Protein AF-A0A0Q6Z2L7-F1 (afdb_monomer_lite)

Structure (mmCIF, N/CA/C/O backbone):
data_AF-A0A0Q6Z2L7-F1
#
_entry.id   AF-A0A0Q6Z2L7-F1
#
loop_
_atom_site.group_PDB
_atom_site.id
_atom_site.type_symbol
_atom_site.label_atom_id
_atom_site.label_alt_id
_atom_site.label_comp_id
_atom_site.label_asym_id
_atom_site.label_entity_id
_atom_site.label_seq_id
_atom_site.pdbx_PDB_ins_code
_atom_site.Cartn_x
_atom_site.Cartn_y
_atom_site.Cartn_z
_atom_site.occupancy
_atom_site.B_iso_or_equiv
_atom_site.auth_seq_id
_atom_site.auth_comp_id
_atom_site.auth_asym_id
_atom_site.auth_atom_id
_atom_site.pdbx_PDB_model_num
ATOM 1 N N . MET A 1 1 ? 16.752 -4.551 -0.375 1.00 86.94 1 MET A N 1
ATOM 2 C CA . MET A 1 1 ? 16.076 -5.841 -0.628 1.00 86.94 1 MET A CA 1
ATOM 3 C C . MET A 1 1 ? 15.454 -5.808 -2.014 1.00 86.94 1 MET A C 1
ATOM 5 O O . MET A 1 1 ? 15.343 -4.716 -2.557 1.00 86.94 1 MET A O 1
ATOM 9 N N . ASP A 1 2 ? 15.102 -6.958 -2.577 1.00 95.69 2 ASP A N 1
ATOM 10 C CA . ASP A 1 2 ? 14.273 -7.045 -3.783 1.00 95.69 2 ASP A CA 1
ATOM 11 C C . ASP A 1 2 ? 12.823 -7.273 -3.343 1.00 95.69 2 ASP A C 1
ATOM 13 O O . ASP A 1 2 ? 12.557 -8.206 -2.589 1.00 95.69 2 ASP A O 1
ATOM 17 N N . LEU A 1 3 ? 11.911 -6.383 -3.728 1.00 96.69 3 LEU A N 1
ATOM 18 C CA . LEU A 1 3 ? 10.509 -6.441 -3.317 1.00 96.69 3 LEU A CA 1
ATOM 19 C C . LEU A 1 3 ? 9.698 -7.448 -4.139 1.00 96.69 3 LEU A C 1
ATOM 21 O O . LEU A 1 3 ? 8.645 -7.887 -3.684 1.00 96.69 3 LEU A O 1
ATOM 25 N N . ARG A 1 4 ? 10.194 -7.871 -5.308 1.00 94.50 4 ARG A N 1
ATOM 26 C CA . ARG A 1 4 ? 9.514 -8.852 -6.174 1.00 94.50 4 ARG A CA 1
ATOM 27 C C . ARG A 1 4 ? 9.556 -10.264 -5.615 1.00 94.50 4 ARG A C 1
ATOM 29 O O . ARG A 1 4 ? 8.738 -11.097 -5.986 1.00 94.50 4 ARG A O 1
ATOM 36 N N . THR A 1 5 ? 10.516 -10.537 -4.738 1.00 96.19 5 THR A N 1
ATOM 37 C CA . THR A 1 5 ? 10.700 -11.855 -4.121 1.00 96.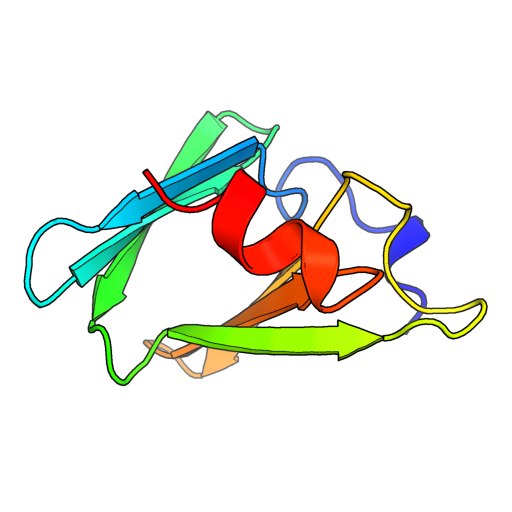19 5 THR A CA 1
ATOM 38 C C . THR A 1 5 ? 9.878 -12.025 -2.846 1.00 96.19 5 THR A C 1
ATOM 40 O O . THR A 1 5 ? 9.872 -13.109 -2.262 1.00 96.19 5 THR A O 1
ATOM 43 N N . LEU A 1 6 ? 9.173 -10.977 -2.403 1.00 96.69 6 LEU A N 1
ATOM 44 C CA . LEU A 1 6 ? 8.325 -11.040 -1.223 1.00 96.69 6 LEU A CA 1
ATOM 45 C C . LEU A 1 6 ? 7.074 -11.878 -1.491 1.00 96.69 6 LEU A C 1
ATOM 47 O O . LEU A 1 6 ? 6.355 -11.679 -2.471 1.00 96.69 6 LEU A O 1
ATOM 51 N N . GLY A 1 7 ? 6.831 -12.825 -0.586 1.00 96.38 7 GLY A N 1
ATOM 52 C CA . GLY A 1 7 ? 5.728 -13.772 -0.683 1.00 96.38 7 GLY A CA 1
ATOM 53 C C . GLY A 1 7 ? 4.353 -13.187 -0.321 1.00 96.38 7 GLY A C 1
ATOM 54 O O . GLY A 1 7 ? 4.234 -12.003 0.010 1.00 96.38 7 GLY A O 1
ATOM 55 N N . PRO A 1 8 ? 3.308 -14.036 -0.319 1.00 97.69 8 PRO A N 1
ATOM 56 C CA . PRO A 1 8 ? 1.909 -13.623 -0.160 1.00 97.69 8 PRO A CA 1
ATOM 57 C C . PRO A 1 8 ? 1.584 -12.832 1.116 1.00 97.69 8 PRO A C 1
ATOM 59 O O . PRO A 1 8 ? 0.637 -12.054 1.128 1.00 97.69 8 PRO A O 1
ATOM 62 N N . GLU A 1 9 ? 2.375 -12.987 2.181 1.00 97.31 9 GLU A N 1
ATOM 63 C CA . GLU A 1 9 ? 2.233 -12.224 3.433 1.00 97.31 9 GLU A CA 1
ATOM 64 C C . GLU A 1 9 ? 2.496 -10.721 3.282 1.00 97.31 9 GLU A C 1
ATOM 66 O O . GLU A 1 9 ? 2.091 -9.931 4.132 1.00 97.31 9 GLU A O 1
ATOM 71 N N . HIS A 1 10 ? 3.190 -10.320 2.219 1.00 98.12 10 HIS A N 1
ATOM 72 C CA . HIS A 1 10 ? 3.501 -8.923 1.938 1.00 98.12 10 HIS A CA 1
ATOM 73 C C . HIS A 1 10 ? 2.673 -8.370 0.785 1.00 98.12 10 HIS A C 1
ATOM 75 O O . HIS A 1 10 ? 2.396 -7.178 0.765 1.00 98.12 10 HIS A O 1
ATOM 81 N N . GLN A 1 11 ? 2.293 -9.200 -0.182 1.00 98.25 11 GLN A N 1
ATOM 82 C CA . GLN A 1 11 ? 1.574 -8.749 -1.372 1.00 98.25 11 GLN A CA 1
ATOM 83 C C . GLN A 1 11 ? 0.178 -8.264 -0.983 1.00 98.25 11 GLN A C 1
ATOM 85 O O . GLN A 1 11 ? -0.592 -9.020 -0.401 1.00 98.25 11 GLN A O 1
ATOM 90 N N . VAL A 1 12 ? -0.142 -7.009 -1.275 1.00 98.38 12 VAL A N 1
ATOM 91 C CA . VAL A 1 12 ? -1.417 -6.375 -0.930 1.00 98.38 12 VAL A CA 1
ATOM 92 C C . VAL A 1 12 ? -2.424 -6.631 -2.043 1.00 98.38 12 VAL A C 1
ATOM 94 O O . VAL A 1 12 ? -2.135 -6.382 -3.210 1.00 98.38 12 VAL A O 1
ATOM 97 N N . VAL A 1 13 ? -3.617 -7.100 -1.674 1.00 97.50 13 VAL A N 1
ATOM 98 C CA . VAL A 1 13 ? -4.724 -7.347 -2.614 1.00 97.50 13 VAL A CA 1
ATOM 99 C C . VAL A 1 13 ? -5.809 -6.277 -2.539 1.00 97.50 13 VAL A C 1
ATOM 101 O O . VAL A 1 13 ? -6.479 -6.024 -3.534 1.00 97.50 13 VAL A O 1
ATOM 104 N N . SER A 1 14 ? -5.980 -5.623 -1.387 1.00 96.56 14 SER A N 1
ATOM 105 C CA . SER A 1 14 ? -6.933 -4.520 -1.236 1.00 96.56 14 SER A CA 1
ATOM 106 C C . SER A 1 14 ? -6.581 -3.613 -0.064 1.00 96.56 14 SER A C 1
ATOM 108 O O . SER A 1 14 ? -6.085 -4.086 0.967 1.00 96.56 14 SER A O 1
ATOM 110 N N . ILE A 1 15 ? -6.917 -2.331 -0.195 1.00 98.25 15 ILE A N 1
ATOM 111 C CA . ILE A 1 15 ? -6.855 -1.340 0.875 1.00 98.25 15 ILE A CA 1
ATOM 112 C C . ILE A 1 15 ? -8.227 -0.671 0.973 1.00 98.25 15 ILE A C 1
ATOM 114 O O . ILE A 1 15 ? -8.748 -0.176 -0.020 1.00 98.25 15 ILE A O 1
ATOM 118 N N . SER A 1 16 ? -8.817 -0.6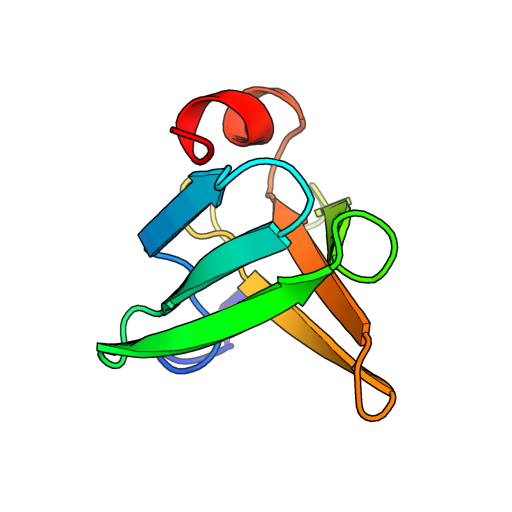54 2.165 1.00 97.81 16 SER A N 1
ATOM 119 C CA . SER A 1 16 ? -10.086 0.040 2.413 1.00 97.81 16 SER A CA 1
ATOM 120 C C . SER A 1 16 ? -9.859 1.234 3.327 1.00 97.81 16 SER A C 1
ATOM 122 O O . SER A 1 16 ? -9.241 1.073 4.385 1.00 97.81 16 SER A O 1
ATOM 124 N N . ASN A 1 17 ? -10.359 2.409 2.942 1.00 95.75 17 ASN A N 1
ATOM 125 C CA . ASN A 1 17 ? -10.421 3.571 3.826 1.00 95.75 17 ASN A CA 1
ATOM 126 C C . ASN A 1 17 ? -11.677 3.469 4.708 1.00 95.75 17 ASN A C 1
ATOM 128 O O . ASN A 1 17 ? -12.794 3.349 4.212 1.0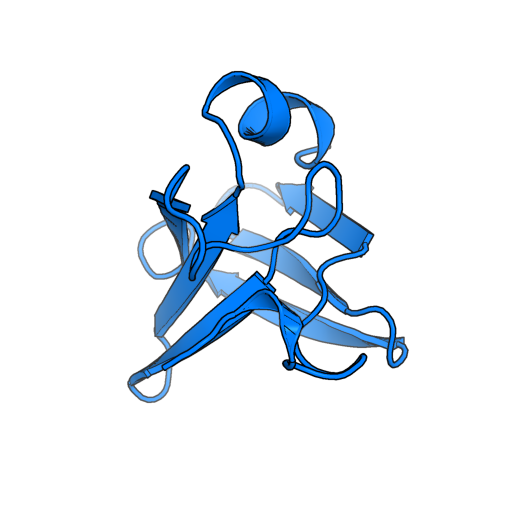0 95.75 17 ASN A O 1
ATOM 132 N N . LEU A 1 18 ? -11.487 3.497 6.027 1.00 95.00 18 LEU A N 1
ATOM 133 C CA . LEU A 1 18 ? -12.559 3.395 7.021 1.00 95.00 18 LEU A CA 1
ATOM 134 C C . LEU A 1 18 ? -12.682 4.684 7.853 1.00 95.00 18 LEU A C 1
ATOM 136 O O . LEU A 1 18 ? -13.037 4.631 9.027 1.00 95.00 18 LEU A O 1
ATOM 140 N N . GLY A 1 19 ? -12.367 5.838 7.258 1.00 93.44 19 GLY A N 1
ATOM 141 C CA . GLY A 1 19 ? -12.265 7.122 7.947 1.00 93.44 19 GLY A CA 1
ATOM 142 C C . GLY A 1 19 ? -10.824 7.410 8.359 1.00 93.44 19 GLY A C 1
ATOM 143 O O . GLY A 1 19 ? -10.013 7.785 7.522 1.00 93.44 19 GLY A O 1
ATOM 144 N N . ASP A 1 20 ? -10.504 7.214 9.637 1.00 95.31 20 ASP A N 1
ATOM 145 C CA . ASP A 1 20 ? -9.181 7.488 10.231 1.00 95.31 20 ASP A CA 1
ATOM 146 C C . ASP A 1 20 ? -8.208 6.297 10.159 1.00 95.31 20 ASP A C 1
ATOM 148 O O . ASP A 1 20 ? -7.100 6.340 10.703 1.00 95.31 20 ASP A O 1
ATOM 152 N N . THR A 1 21 ? -8.636 5.215 9.510 1.00 96.88 21 THR A N 1
ATOM 153 C CA . THR A 1 21 ? -7.944 3.931 9.495 1.00 96.88 21 THR A CA 1
ATOM 154 C C . THR A 1 21 ? -7.947 3.348 8.084 1.00 96.88 21 THR A C 1
ATOM 156 O O . THR A 1 21 ? -8.962 3.365 7.387 1.00 96.88 21 THR A O 1
ATOM 159 N N . TYR A 1 22 ? -6.826 2.753 7.684 1.00 97.81 22 TYR A N 1
ATOM 160 C CA . TYR A 1 22 ? -6.732 1.886 6.517 1.00 97.81 22 TYR A CA 1
ATOM 161 C C . TYR A 1 22 ? -6.735 0.421 6.933 1.00 97.81 22 TYR A C 1
ATOM 163 O O . TYR A 1 22 ? -5.915 -0.007 7.748 1.00 97.81 22 TYR A O 1
ATOM 171 N N . ARG A 1 23 ? -7.609 -0.372 6.313 1.00 98.00 23 ARG A N 1
ATOM 172 C CA . ARG A 1 23 ? -7.579 -1.834 6.398 1.00 98.00 23 ARG A CA 1
ATOM 173 C C . ARG A 1 23 ? -6.842 -2.392 5.188 1.00 98.00 23 ARG A C 1
ATOM 175 O O . ARG A 1 23 ? -7.293 -2.213 4.062 1.00 98.00 23 ARG A O 1
ATOM 182 N N . VAL A 1 24 ? -5.743 -3.099 5.422 1.00 98.00 24 VAL A N 1
ATOM 183 C CA . VAL A 1 24 ? -4.932 -3.753 4.390 1.00 98.00 24 VAL A CA 1
ATOM 184 C C . VAL A 1 24 ? -5.188 -5.255 4.427 1.00 98.00 24 VAL A C 1
ATOM 186 O O . VAL A 1 24 ? -5.133 -5.873 5.494 1.00 98.00 24 VAL A O 1
ATOM 189 N N . VAL A 1 25 ? -5.450 -5.842 3.260 1.00 98.19 25 VAL A N 1
ATOM 190 C CA . VAL A 1 25 ? -5.546 -7.296 3.082 1.00 98.19 25 VAL A CA 1
ATOM 191 C C . VAL A 1 25 ? -4.397 -7.764 2.205 1.00 98.19 25 VAL A C 1
ATOM 193 O O . VAL A 1 25 ? -4.130 -7.172 1.156 1.00 98.19 25 VAL A O 1
ATOM 196 N N . THR A 1 26 ? -3.715 -8.819 2.637 1.00 98.44 26 THR A N 1
ATOM 197 C CA . THR A 1 26 ? -2.617 -9.435 1.888 1.00 98.44 26 THR A CA 1
ATOM 198 C C . THR A 1 26 ? -3.091 -10.665 1.116 1.00 98.44 26 THR A C 1
ATOM 200 O O . THR A 1 26 ? -4.150 -11.230 1.397 1.00 98.44 26 THR A O 1
ATOM 203 N N . ALA A 1 27 ? -2.288 -11.126 0.159 1.00 98.12 27 ALA A N 1
ATOM 204 C CA . ALA A 1 27 ? -2.565 -12.318 -0.634 1.00 98.12 27 ALA A CA 1
ATOM 205 C C . ALA A 1 27 ? -2.568 -13.610 0.203 1.00 98.12 27 ALA A C 1
ATOM 207 O O . ALA A 1 27 ? -3.185 -14.594 -0.195 1.00 98.12 27 ALA A O 1
ATOM 208 N N . SER A 1 28 ? -1.931 -13.616 1.380 1.00 97.75 28 SER A N 1
ATOM 209 C CA . SER A 1 28 ? -2.059 -14.707 2.358 1.00 97.75 28 SER A CA 1
ATOM 210 C C . SER A 1 28 ? -3.403 -14.731 3.097 1.00 97.75 28 SER A C 1
ATOM 212 O O . SER A 1 28 ? -3.680 -15.674 3.835 1.00 97.75 28 SER A O 1
ATOM 214 N N . GLY A 1 29 ? -4.241 -13.703 2.929 1.00 97.88 29 GLY A N 1
ATOM 215 C CA . GLY A 1 29 ? -5.488 -13.524 3.673 1.00 97.88 29 GLY A CA 1
ATOM 216 C C . GLY A 1 29 ? -5.312 -12.811 5.016 1.00 97.88 29 GLY A C 1
ATOM 217 O O . GLY A 1 29 ? -6.287 -12.653 5.754 1.00 97.88 29 GLY A O 1
ATOM 218 N N . LYS A 1 30 ? -4.099 -12.346 5.347 1.00 97.00 30 LYS A N 1
ATOM 219 C CA . LYS A 1 30 ? -3.866 -11.539 6.547 1.00 97.00 30 LYS A CA 1
ATOM 220 C C . LYS A 1 30 ? -4.583 -10.199 6.412 1.00 97.00 30 LYS A C 1
ATOM 222 O O . LYS A 1 30 ? -4.508 -9.531 5.383 1.00 97.00 30 LYS A O 1
ATOM 227 N N . VAL A 1 31 ? -5.237 -9.791 7.493 1.00 97.50 31 VAL A N 1
ATOM 228 C CA . VAL A 1 31 ? -5.919 -8.503 7.609 1.00 97.50 31 VAL A CA 1
ATOM 229 C C . VAL A 1 31 ? -5.234 -7.693 8.700 1.00 97.50 31 VAL A C 1
ATOM 231 O O . VAL A 1 31 ? -5.101 -8.173 9.824 1.00 97.50 31 VAL A O 1
ATOM 234 N N . VAL A 1 32 ? -4.806 -6.473 8.380 1.00 96.19 32 VAL A N 1
ATOM 235 C CA . VAL A 1 32 ? -4.169 -5.557 9.338 1.00 96.19 32 VAL A CA 1
ATOM 236 C C . VAL A 1 32 ? -4.750 -4.160 9.175 1.00 96.19 32 VAL A C 1
ATOM 238 O O . VAL A 1 32 ? -4.979 -3.715 8.052 1.00 96.19 32 VAL A O 1
ATOM 241 N N . SER A 1 33 ? -4.970 -3.473 10.291 1.00 97.06 33 SER A N 1
ATOM 242 C CA . SER A 1 33 ? -5.437 -2.089 10.308 1.00 97.06 33 SER A CA 1
ATOM 243 C C . SER A 1 33 ? -4.323 -1.155 10.762 1.00 97.06 33 SER A C 1
ATOM 245 O O . SER A 1 33 ? -3.588 -1.476 11.694 1.00 97.06 33 SER A O 1
ATOM 247 N N . TYR A 1 34 ? -4.230 0.003 10.118 1.00 97.25 34 TYR A N 1
ATOM 248 C CA . TYR A 1 34 ? -3.286 1.069 10.441 1.00 97.25 34 TYR A CA 1
ATOM 249 C C . TYR A 1 34 ? -4.036 2.390 10.530 1.00 97.25 34 TYR A C 1
ATOM 251 O O . TYR A 1 34 ? -4.911 2.635 9.700 1.00 97.25 34 TYR A O 1
ATOM 259 N N . SER A 1 35 ? -3.675 3.257 11.476 1.00 96.56 35 SER A N 1
ATOM 260 C CA . SER A 1 35 ? -4.160 4.641 11.443 1.00 96.56 35 SER A CA 1
ATOM 261 C C . SER A 1 35 ? -3.729 5.312 10.129 1.0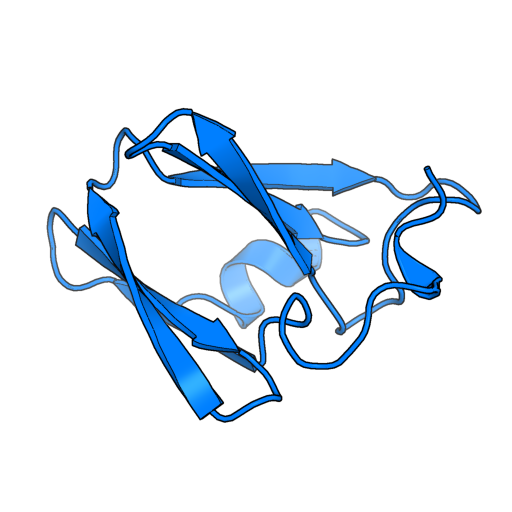0 96.56 35 SER A C 1
ATOM 263 O O . SER A 1 35 ? -2.701 4.950 9.542 1.00 96.56 35 SER A O 1
ATOM 265 N N . GLU A 1 36 ? -4.484 6.307 9.668 1.00 94.88 36 GLU A N 1
ATOM 266 C CA . GLU A 1 36 ? -4.170 7.066 8.451 1.00 94.88 36 GLU A CA 1
ATOM 267 C C . GLU A 1 36 ? -2.740 7.638 8.474 1.00 94.88 36 GLU A C 1
ATOM 269 O O . GLU A 1 36 ? -2.053 7.658 7.454 1.00 94.88 36 GLU A O 1
ATOM 274 N N . PHE A 1 37 ? -2.250 8.037 9.650 1.00 95.00 37 PHE A N 1
ATOM 275 C CA . PHE A 1 37 ? -0.919 8.625 9.818 1.00 95.00 37 PHE A CA 1
ATOM 276 C C . PHE A 1 37 ? 0.219 7.596 9.891 1.00 95.00 37 PHE A C 1
ATOM 278 O O . PHE A 1 37 ? 1.393 7.955 9.715 1.00 95.00 37 PHE A O 1
ATOM 285 N N . ASP A 1 38 ? -0.106 6.327 10.137 1.00 96.94 38 ASP A N 1
ATOM 286 C CA . ASP A 1 38 ? 0.874 5.257 10.312 1.00 96.94 38 ASP A CA 1
ATOM 287 C C . ASP A 1 38 ? 1.036 4.354 9.079 1.00 96.94 38 ASP A C 1
ATOM 289 O O . ASP A 1 38 ? 2.063 3.672 8.962 1.00 96.94 38 ASP A O 1
ATOM 293 N N . LEU A 1 39 ? 0.104 4.406 8.116 1.00 97.38 39 LEU A N 1
ATOM 294 C CA . LEU A 1 39 ? 0.268 3.797 6.793 1.00 97.38 39 LEU A CA 1
ATOM 295 C C . LEU A 1 39 ? 0.762 4.825 5.775 1.00 97.38 39 LEU A C 1
ATOM 297 O O . LEU A 1 39 ? 0.078 5.797 5.471 1.00 97.38 39 LEU A O 1
ATOM 301 N N . ARG A 1 40 ? 1.942 4.602 5.188 1.00 96.75 40 ARG A N 1
ATOM 302 C CA . ARG A 1 40 ? 2.470 5.496 4.141 1.00 96.75 40 ARG A CA 1
ATOM 303 C C . ARG A 1 40 ? 2.518 4.815 2.787 1.00 96.75 40 ARG A C 1
ATOM 305 O O . ARG A 1 40 ? 3.128 3.758 2.638 1.00 96.75 40 ARG A O 1
ATOM 312 N N . PHE A 1 41 ? 1.972 5.479 1.780 1.00 97.44 41 PHE A N 1
ATOM 313 C CA . PHE A 1 41 ? 2.081 5.045 0.393 1.00 97.44 41 PHE A CA 1
ATOM 314 C C . PHE A 1 41 ? 3.401 5.527 -0.215 1.00 97.44 41 PHE A C 1
ATOM 316 O O . PHE A 1 41 ? 3.816 6.674 -0.032 1.00 97.44 41 PHE A O 1
ATOM 323 N N . LYS A 1 42 ? 4.097 4.627 -0.908 1.00 97.56 42 LYS A N 1
ATOM 324 C CA . LYS A 1 42 ? 5.386 4.878 -1.561 1.00 97.56 42 LYS A CA 1
ATOM 325 C C . LYS A 1 42 ? 5.392 4.273 -2.955 1.00 97.56 42 LYS A C 1
ATOM 327 O O . LYS A 1 42 ? 4.598 3.391 -3.255 1.00 97.56 42 LYS A O 1
ATOM 332 N N . THR A 1 43 ? 6.337 4.702 -3.779 1.00 98.12 43 THR A N 1
ATOM 333 C CA . THR A 1 43 ? 6.560 4.131 -5.109 1.00 98.12 43 THR A CA 1
ATOM 334 C C . THR A 1 43 ? 8.019 3.759 -5.290 1.00 98.12 43 THR A C 1
ATOM 336 O O . THR A 1 43 ? 8.897 4.534 -4.906 1.00 98.12 43 THR A O 1
ATOM 339 N N . ASP A 1 44 ? 8.273 2.616 -5.912 1.00 98.19 44 ASP A N 1
ATOM 340 C CA . ASP A 1 44 ? 9.600 2.192 -6.349 1.00 98.19 44 ASP A CA 1
ATOM 341 C C . ASP A 1 44 ? 9.479 1.548 -7.735 1.00 98.19 44 ASP A C 1
ATOM 343 O O . ASP A 1 44 ? 9.067 0.400 -7.864 1.00 98.19 44 ASP A O 1
ATOM 347 N N . ALA A 1 45 ? 9.829 2.308 -8.775 1.00 97.12 45 ALA A N 1
ATOM 348 C CA . ALA A 1 45 ? 9.814 1.842 -10.163 1.00 97.12 45 ALA A CA 1
ATOM 349 C C . ALA A 1 45 ? 11.130 1.150 -10.574 1.00 97.12 45 ALA A C 1
ATOM 351 O O . ALA A 1 45 ? 11.349 0.869 -11.753 1.00 97.12 45 ALA A O 1
ATOM 352 N N . SER A 1 46 ? 12.056 0.930 -9.634 1.00 97.44 46 SER A N 1
ATOM 353 C CA . SER A 1 46 ? 13.329 0.282 -9.934 1.00 97.44 46 SER A CA 1
ATOM 354 C C . SER A 1 46 ? 13.156 -1.216 -10.189 1.00 97.44 46 SER A C 1
ATOM 356 O O . SER A 1 46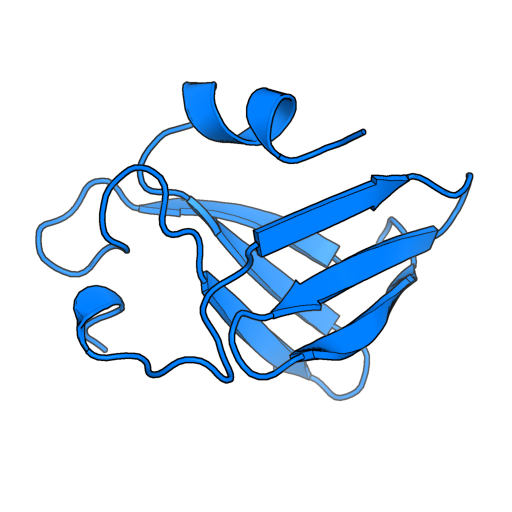 ? 12.147 -1.831 -9.846 1.00 97.44 46 SER A O 1
ATOM 358 N N . ASN A 1 47 ? 14.208 -1.854 -10.703 1.00 95.75 47 ASN A N 1
ATOM 359 C CA . ASN A 1 47 ? 14.244 -3.310 -10.867 1.00 95.75 47 ASN A CA 1
ATOM 360 C C . ASN A 1 47 ? 14.134 -4.094 -9.547 1.00 95.75 47 ASN A C 1
ATOM 362 O O . ASN A 1 47 ? 13.962 -5.307 -9.593 1.00 95.75 47 ASN A O 1
ATOM 366 N N . ARG A 1 48 ? 14.257 -3.421 -8.395 1.00 97.00 48 ARG A N 1
ATOM 367 C CA . ARG A 1 48 ? 14.084 -4.002 -7.055 1.00 97.00 48 ARG A CA 1
ATOM 368 C C . ARG A 1 48 ? 12.766 -3.589 -6.392 1.00 97.00 48 ARG A C 1
ATOM 370 O O . ARG A 1 48 ? 12.500 -4.042 -5.281 1.00 97.00 48 ARG A O 1
ATOM 377 N N . GLY A 1 49 ? 11.977 -2.738 -7.048 1.00 97.69 49 GLY A N 1
ATOM 378 C CA . GLY A 1 49 ? 10.626 -2.381 -6.636 1.00 97.69 49 GLY A CA 1
ATOM 379 C C . GLY A 1 49 ? 9.643 -3.540 -6.823 1.00 97.69 49 GLY A C 1
ATOM 380 O O . GLY A 1 49 ? 10.004 -4.551 -7.429 1.00 97.69 49 GLY A O 1
ATOM 381 N N . PRO A 1 50 ? 8.408 -3.433 -6.310 1.00 98.12 50 PRO A N 1
ATOM 382 C CA . PRO A 1 50 ? 7.393 -4.470 -6.491 1.00 98.12 50 PRO A CA 1
ATOM 383 C C . PRO A 1 50 ? 7.077 -4.708 -7.978 1.00 98.12 50 PRO A C 1
ATOM 385 O O . PRO A 1 50 ? 7.436 -3.917 -8.855 1.00 98.12 50 PRO A O 1
ATOM 388 N N . ALA A 1 51 ? 6.405 -5.820 -8.273 1.00 97.31 51 ALA A N 1
ATOM 389 C CA . ALA A 1 51 ? 5.823 -6.019 -9.596 1.00 97.31 51 ALA A CA 1
ATOM 390 C C . ALA A 1 51 ? 4.621 -5.077 -9.789 1.00 97.31 51 ALA A C 1
ATOM 392 O O . ALA A 1 51 ? 3.936 -4.739 -8.820 1.00 97.31 51 ALA A O 1
ATOM 393 N N . GLU A 1 52 ? 4.357 -4.669 -11.035 1.00 96.62 52 GLU A N 1
ATOM 394 C CA . GLU A 1 52 ? 3.143 -3.906 -11.352 1.00 96.62 52 GLU A CA 1
ATOM 395 C C . GLU A 1 52 ? 1.903 -4.676 -10.885 1.00 96.62 52 GLU A C 1
ATOM 397 O O . GLU A 1 52 ? 1.859 -5.910 -10.925 1.00 96.62 52 GLU A O 1
ATOM 402 N N . HIS A 1 53 ? 0.916 -3.940 -10.380 1.00 96.88 53 HIS A N 1
ATOM 403 C CA . HIS A 1 53 ? -0.314 -4.471 -9.791 1.00 96.88 53 HIS A CA 1
ATOM 404 C C . HIS A 1 53 ? -0.112 -5.418 -8.594 1.00 96.88 53 HIS A C 1
ATOM 406 O O . HIS A 1 53 ? -1.065 -6.055 -8.155 1.00 96.88 53 HIS A O 1
ATOM 412 N N . THR A 1 54 ? 1.102 -5.497 -8.039 1.00 97.62 54 THR A N 1
ATOM 413 C CA . THR A 1 54 ? 1.422 -6.327 -6.867 1.00 97.62 54 THR A CA 1
ATOM 414 C C . THR A 1 54 ? 2.132 -5.488 -5.797 1.00 97.62 54 THR A C 1
ATOM 416 O O . THR A 1 54 ? 3.307 -5.723 -5.498 1.00 97.62 54 THR A O 1
ATOM 419 N N . PRO A 1 55 ? 1.463 -4.467 -5.230 1.00 98.50 55 PRO A N 1
ATOM 420 C CA . PRO A 1 55 ? 2.051 -3.654 -4.175 1.00 9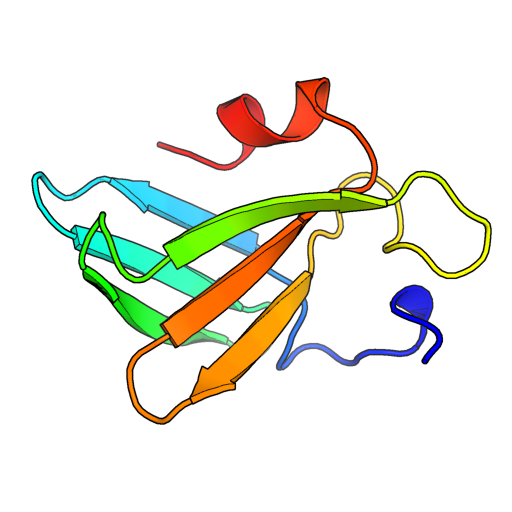8.50 55 PRO A CA 1
ATOM 421 C C . PRO A 1 55 ? 2.401 -4.499 -2.948 1.00 98.50 55 PRO A C 1
ATOM 423 O O . PRO A 1 55 ? 1.769 -5.518 -2.677 1.00 98.50 55 PRO A O 1
ATOM 426 N N . VAL A 1 56 ? 3.404 -4.066 -2.182 1.00 98.50 56 VAL A N 1
ATOM 427 C CA . VAL A 1 56 ? 3.898 -4.813 -1.014 1.00 98.50 56 VAL A CA 1
ATOM 428 C C . VAL A 1 56 ? 3.801 -4.006 0.277 1.00 98.50 56 VAL A C 1
ATOM 430 O O . VAL A 1 56 ? 4.172 -2.832 0.322 1.00 98.50 56 VAL A O 1
ATOM 433 N N . LEU A 1 57 ? 3.332 -4.657 1.341 1.00 98.19 57 LEU A N 1
ATOM 434 C CA . LEU A 1 57 ? 3.277 -4.158 2.709 1.00 98.19 57 LEU A CA 1
ATOM 435 C C . LEU A 1 57 ? 4.611 -4.417 3.421 1.00 98.19 57 LEU A C 1
ATOM 437 O O . LEU A 1 57 ? 5.080 -5.551 3.528 1.00 98.19 57 LEU A O 1
ATOM 441 N N . MET A 1 58 ? 5.197 -3.353 3.958 1.00 96.88 58 MET A N 1
ATOM 442 C CA . MET A 1 58 ? 6.485 -3.351 4.644 1.00 96.88 58 MET A CA 1
ATOM 443 C C . MET A 1 58 ? 6.329 -2.751 6.045 1.00 96.88 58 MET A C 1
ATOM 445 O O . MET A 1 58 ? 6.242 -1.527 6.170 1.00 96.88 58 MET A O 1
ATOM 449 N N . PRO A 1 59 ? 6.307 -3.572 7.109 1.00 92.88 59 PRO A N 1
ATOM 450 C CA . PRO A 1 59 ? 6.349 -3.079 8.483 1.00 92.88 59 PRO A CA 1
ATOM 451 C C . PRO A 1 59 ? 7.664 -2.339 8.760 1.00 92.88 59 PRO A C 1
ATOM 453 O O . PRO A 1 59 ? 8.722 -2.769 8.300 1.00 92.88 59 PRO A O 1
ATOM 456 N N . THR A 1 60 ? 7.619 -1.241 9.519 1.00 90.06 60 THR A N 1
ATOM 457 C CA . THR A 1 60 ? 8.822 -0.457 9.865 1.00 90.06 60 THR A CA 1
ATOM 458 C C . THR A 1 60 ? 9.082 -0.407 11.364 1.00 90.06 60 THR A C 1
ATOM 460 O O . THR A 1 60 ? 10.189 -0.671 11.817 1.00 90.06 60 THR A O 1
ATOM 463 N N . SER A 1 61 ? 8.055 -0.068 12.137 1.00 84.75 61 SER A N 1
ATOM 464 C CA . SER A 1 61 ? 8.019 -0.098 13.603 1.00 84.75 61 SER A CA 1
ATOM 465 C C . SER A 1 61 ? 6.694 -0.735 14.018 1.00 84.75 61 SER A C 1
ATOM 467 O O . SER A 1 61 ? 5.864 -0.948 13.139 1.00 84.75 61 SER A O 1
ATOM 469 N N . SER A 1 62 ? 6.487 -1.005 15.314 1.00 77.69 62 SER A N 1
ATOM 470 C CA . SER A 1 62 ? 5.295 -1.709 15.840 1.00 77.69 62 SER A CA 1
ATOM 471 C C . SER A 1 62 ? 4.003 -1.374 15.087 1.00 77.69 62 SER A C 1
ATOM 473 O O . SER A 1 62 ? 3.375 -2.267 14.525 1.00 77.69 62 SER A O 1
ATOM 475 N N . ASP A 1 63 ? 3.690 -0.080 14.973 1.00 90.50 63 ASP A N 1
ATOM 476 C CA . ASP A 1 63 ? 2.380 0.356 14.481 1.00 90.50 63 ASP A CA 1
ATOM 477 C C . ASP A 1 63 ? 2.438 0.991 13.087 1.00 90.50 63 ASP A C 1
ATOM 479 O O . ASP A 1 63 ? 1.422 1.451 12.582 1.00 90.50 63 ASP A O 1
ATOM 483 N N . ARG A 1 64 ? 3.615 1.025 12.442 1.00 96.19 64 ARG A N 1
ATOM 484 C CA . ARG A 1 64 ? 3.825 1.730 11.165 1.00 96.19 64 ARG A CA 1
ATOM 485 C C . ARG A 1 64 ? 4.209 0.794 10.046 1.00 96.19 64 ARG A C 1
ATOM 487 O O . ARG A 1 64 ? 5.037 -0.104 10.220 1.00 96.19 64 ARG A O 1
ATOM 494 N N . ALA A 1 65 ? 3.683 1.086 8.865 1.00 97.69 65 ALA A N 1
ATOM 495 C CA . ALA A 1 65 ? 4.021 0.354 7.663 1.00 97.69 65 ALA A CA 1
ATOM 496 C C . ALA A 1 65 ? 4.055 1.251 6.429 1.00 97.69 65 ALA A C 1
ATOM 498 O O . ALA A 1 65 ? 3.465 2.333 6.370 1.00 97.69 65 ALA A O 1
ATOM 499 N N . PHE A 1 66 ? 4.752 0.765 5.409 1.00 97.88 66 PHE A N 1
ATOM 500 C CA . PHE A 1 66 ? 4.676 1.295 4.061 1.00 97.88 66 PHE A CA 1
ATOM 501 C C . PHE A 1 66 ? 3.912 0.322 3.174 1.00 97.88 66 PHE A C 1
ATOM 503 O O . PHE A 1 66 ? 4.133 -0.882 3.265 1.00 97.88 66 PHE A O 1
ATOM 510 N N . VAL A 1 67 ? 3.089 0.841 2.269 1.00 98.25 67 VAL A N 1
ATOM 511 C CA . VAL A 1 67 ? 2.704 0.098 1.066 1.00 98.25 67 VAL A CA 1
ATOM 512 C C . VAL A 1 67 ? 3.480 0.692 -0.094 1.00 98.25 67 VAL A C 1
ATOM 514 O O . VAL A 1 67 ? 3.388 1.892 -0.367 1.00 98.25 67 VAL A O 1
ATOM 517 N N . VAL A 1 68 ? 4.294 -0.137 -0.736 1.00 98.56 68 VAL A N 1
ATOM 518 C CA . VAL A 1 68 ? 5.115 0.261 -1.878 1.00 98.56 68 VAL A CA 1
ATOM 519 C C . VAL A 1 68 ? 4.432 -0.220 -3.150 1.00 98.56 68 VAL A C 1
ATOM 521 O O . VAL A 1 68 ? 4.159 -1.409 -3.286 1.00 98.56 68 VAL A O 1
ATOM 524 N N . PHE A 1 69 ? 4.177 0.708 -4.066 1.00 98.62 69 PHE A N 1
ATOM 525 C CA . PHE A 1 69 ? 3.616 0.479 -5.397 1.00 98.62 69 PHE A CA 1
ATOM 526 C C . PHE A 1 69 ? 4.711 0.550 -6.463 1.00 98.62 69 PHE A C 1
ATOM 528 O O . PHE A 1 69 ? 5.757 1.171 -6.245 1.00 98.62 69 PHE A O 1
ATOM 535 N N . ALA A 1 70 ? 4.469 -0.037 -7.635 1.00 98.31 70 ALA A N 1
ATOM 536 C CA . ALA A 1 70 ? 5.392 0.083 -8.760 1.00 98.31 70 ALA A CA 1
ATOM 537 C C . ALA A 1 70 ? 5.287 1.477 -9.406 1.00 98.31 70 ALA A C 1
ATOM 539 O O . ALA A 1 70 ? 6.274 2.006 -9.919 1.00 98.31 70 ALA A O 1
ATOM 540 N N . ALA A 1 71 ? 4.110 2.114 -9.333 1.00 97.81 71 ALA A N 1
ATOM 541 C CA . ALA A 1 71 ? 3.889 3.456 -9.868 1.00 97.81 71 ALA A CA 1
ATOM 542 C C . ALA A 1 71 ? 2.808 4.259 -9.111 1.00 97.81 71 ALA A C 1
ATOM 544 O O . ALA A 1 71 ? 1.870 3.670 -8.577 1.00 97.81 71 ALA A O 1
ATOM 545 N N . PRO A 1 72 ? 2.853 5.612 -9.134 1.00 97.38 72 PRO A N 1
ATOM 546 C CA . PRO A 1 72 ? 1.853 6.450 -8.456 1.00 97.38 72 PRO A CA 1
ATOM 547 C C . PRO A 1 72 ? 0.413 6.195 -8.919 1.00 97.38 72 PRO A C 1
ATOM 549 O O . PRO A 1 72 ? -0.516 6.257 -8.120 1.00 97.38 72 PRO A O 1
ATOM 552 N N . ARG A 1 73 ? 0.236 5.873 -10.208 1.00 95.56 73 ARG A N 1
ATOM 553 C CA . ARG A 1 73 ? -1.066 5.586 -10.833 1.00 95.56 73 ARG A CA 1
ATOM 554 C C . ARG A 1 73 ? -1.802 4.393 -10.210 1.00 95.56 73 ARG A C 1
ATOM 556 O O . ARG A 1 73 ? -3.011 4.294 -10.356 1.00 95.56 73 ARG A O 1
ATOM 563 N N . GLU A 1 74 ? -1.082 3.491 -9.544 1.00 96.75 74 GLU A N 1
ATOM 564 C CA . GLU A 1 74 ? -1.671 2.304 -8.919 1.00 96.75 74 GLU A CA 1
ATOM 565 C C . GLU A 1 74 ? -2.320 2.627 -7.569 1.00 96.75 74 GLU A C 1
ATOM 567 O O . GLU A 1 74 ? -3.245 1.928 -7.166 1.00 96.75 74 GLU A O 1
ATOM 572 N N . ILE A 1 75 ? -1.892 3.694 -6.883 1.00 96.19 75 ILE A N 1
ATOM 573 C CA . ILE A 1 75 ? -2.306 3.978 -5.500 1.00 96.19 75 ILE A CA 1
ATOM 574 C C . ILE A 1 75 ? -3.829 4.097 -5.397 1.00 96.19 75 ILE A C 1
ATOM 576 O O . ILE A 1 75 ? -4.451 3.389 -4.611 1.00 96.19 75 ILE A O 1
ATOM 580 N N . SER A 1 76 ? -4.445 4.939 -6.229 1.00 92.44 76 SER A N 1
ATOM 581 C CA . SER A 1 76 ? -5.898 5.138 -6.203 1.00 92.44 76 SER A CA 1
ATOM 582 C C . SER A 1 76 ? -6.688 3.913 -6.665 1.00 92.44 76 SER A C 1
ATOM 584 O O . SER A 1 76 ? -7.844 3.780 -6.291 1.00 92.44 76 SER A O 1
ATOM 586 N N . SER A 1 77 ? -6.090 3.003 -7.442 1.00 93.00 77 SER A N 1
ATOM 587 C CA . SER A 1 77 ? -6.766 1.769 -7.875 1.00 93.00 77 SER A CA 1
ATOM 588 C C . SER A 1 77 ? -6.882 0.713 -6.771 1.00 93.00 77 SER A C 1
ATOM 590 O O . SER A 1 77 ? -7.715 -0.182 -6.872 1.00 93.00 77 SER A O 1
ATOM 592 N N . PHE A 1 78 ? -6.059 0.820 -5.723 1.00 94.31 78 PHE A N 1
ATOM 593 C CA . PHE A 1 78 ? -6.040 -0.115 -4.596 1.00 94.31 78 PHE A CA 1
ATOM 594 C C . PHE A 1 78 ? -6.812 0.374 -3.372 1.00 94.31 78 PHE A C 1
ATOM 596 O O . PHE A 1 78 ? -7.029 -0.425 -2.462 1.00 94.31 78 PHE A O 1
ATOM 603 N N . ILE A 1 79 ? -7.187 1.656 -3.331 1.00 93.50 79 ILE A N 1
ATOM 604 C CA . ILE A 1 79 ? -7.895 2.270 -2.206 1.00 93.50 79 ILE A CA 1
ATOM 605 C C . ILE A 1 79 ? -9.371 2.405 -2.579 1.00 93.50 79 ILE A C 1
ATOM 607 O O . ILE A 1 79 ? -9.707 3.137 -3.510 1.00 93.50 79 ILE A O 1
ATOM 611 N N . GLY A 1 80 ? -10.225 1.694 -1.844 1.00 89.94 80 GLY A N 1
ATOM 612 C CA . GLY A 1 80 ? -11.686 1.753 -1.950 1.00 89.94 80 GLY A CA 1
ATOM 613 C C . GLY A 1 80 ? -12.369 2.195 -0.668 1.00 89.94 80 GLY A C 1
ATOM 614 O O . GLY A 1 80 ? -11.711 2.184 0.402 1.00 89.94 80 GLY A O 1
#

Foldseek 3Di:
DQQQPDDQVWWWDAWEDPDQKIWTATSVRDIDIAGPVQEAEEEDLDNRFYDAVGWTWADDDDRHIYTYHNDPVCPVVRYD

Radius of gyration: 11.48 Å; chains: 1; bounding box: 29×23×27 Å

pLDDT: mean 96.12, std 3.28, range [77.69, 98.62]

Secondary structure (DSSP, 8-state):
--STT--TTTBEEEEEE-SSEEEEEETT--EEEEETTTEEEEE--STTSPBTTB-EEEEEETTEEEEEESSHHHHHHHB-

Sequence (80 aa):
MDLRTLGPEHQVVSISNLGDTYRVVTASGKVVSYSEFDLRFKTDASNRGPAEHTPVLMPTSSDRAFVVFAAPREISSFIG